Protein AF-I4LVY9-F1 (afdb_monomer_lite)

pLDDT: mean 73.53, std 10.07, range [49.69, 89.06]

Foldseek 3Di:
DPDPPVVVVVVVVVVVLDPPVPCPPVPPPPPDDDSVRVVVVVVVCCVVVPVVDPDPPDPVVVLVVLLVVLLVVLVPPPVVLLVVLQVLLVVLVVLQVVLVVLVVVVVVDPDDDVVSVVVSVVSNVVSVVSVVSNPDDPVSDSQADPVRDGD

Radius of gyration: 36.29 Å; chains: 1; bounding box: 67×33×110 Å

Structure (mmCIF, N/CA/C/O backbone):
data_AF-I4LVY9-F1
#
_entry.id   AF-I4LVY9-F1
#
loop_
_atom_site.group_PDB
_atom_site.id
_atom_site.type_symbol
_atom_site.label_atom_id
_atom_site.label_alt_id
_atom_site.label_comp_id
_atom_site.label_asym_id
_atom_site.label_entity_id
_atom_site.label_seq_id
_atom_site.pdbx_PDB_ins_code
_atom_site.Cartn_x
_atom_site.Cartn_y
_atom_site.Cartn_z
_atom_site.occupancy
_atom_site.B_iso_or_equiv
_atom_site.auth_seq_id
_atom_site.auth_comp_id
_atom_site.auth_asym_id
_atom_site.auth_atom_id
_atom_site.pdbx_PDB_model_num
ATOM 1 N N . MET A 1 1 ? 17.288 -16.560 -75.277 1.00 49.69 1 MET A N 1
ATOM 2 C CA . MET A 1 1 ? 16.777 -16.012 -73.996 1.00 49.69 1 MET A CA 1
ATOM 3 C C . MET A 1 1 ? 17.781 -16.304 -72.892 1.00 49.69 1 MET A C 1
ATOM 5 O O . MET A 1 1 ? 18.034 -17.467 -72.611 1.00 49.69 1 MET A O 1
ATOM 9 N N . ALA A 1 2 ? 18.378 -15.268 -72.299 1.00 53.00 2 ALA A N 1
ATOM 10 C CA . ALA A 1 2 ? 19.381 -15.417 -71.246 1.00 53.00 2 ALA A CA 1
ATOM 11 C C . ALA A 1 2 ? 18.786 -16.059 -69.976 1.00 53.00 2 ALA A C 1
ATOM 13 O O . ALA A 1 2 ? 17.729 -15.652 -69.475 1.00 53.00 2 ALA A O 1
ATOM 14 N N . ASN A 1 3 ? 19.484 -17.078 -69.475 1.00 69.56 3 ASN A N 1
ATOM 15 C CA . ASN A 1 3 ? 19.061 -18.003 -68.431 1.00 69.56 3 ASN A CA 1
ATOM 16 C C . ASN A 1 3 ? 18.595 -17.275 -67.152 1.00 69.56 3 ASN A C 1
ATOM 18 O O . ASN A 1 3 ? 19.385 -16.754 -66.363 1.00 69.56 3 ASN A O 1
ATOM 22 N N . ARG A 1 4 ? 17.281 -17.280 -66.876 1.00 75.75 4 ARG A N 1
ATOM 23 C CA . ARG A 1 4 ? 16.713 -16.796 -65.595 1.00 75.75 4 ARG A CA 1
ATOM 24 C C . ARG A 1 4 ? 17.334 -17.533 -64.398 1.00 75.75 4 ARG A C 1
ATOM 26 O O . ARG A 1 4 ? 17.485 -16.957 -63.321 1.00 75.75 4 ARG A O 1
ATOM 33 N N . LYS A 1 5 ? 17.708 -18.796 -64.608 1.00 73.75 5 LYS A N 1
ATOM 34 C CA . LYS A 1 5 ? 18.350 -19.663 -63.617 1.00 73.75 5 LYS A CA 1
ATOM 35 C C . LYS A 1 5 ? 19.746 -19.161 -63.232 1.00 73.75 5 LYS A C 1
ATOM 37 O O . LYS A 1 5 ? 20.060 -19.101 -62.050 1.00 73.75 5 LYS A O 1
ATOM 42 N N . GLU A 1 6 ? 20.522 -18.703 -64.207 1.00 71.81 6 GLU A N 1
ATOM 43 C CA . GLU A 1 6 ? 21.876 -18.178 -64.011 1.00 71.81 6 GLU A CA 1
ATOM 44 C C . GLU A 1 6 ? 21.864 -16.831 -63.277 1.00 71.81 6 GLU A C 1
ATOM 46 O O . GLU A 1 6 ? 22.617 -16.635 -62.326 1.00 71.81 6 GLU A O 1
ATOM 51 N N . ARG A 1 7 ? 20.902 -15.950 -63.593 1.00 72.69 7 ARG A N 1
ATOM 52 C CA . ARG A 1 7 ? 20.692 -14.700 -62.836 1.00 72.69 7 ARG A CA 1
ATOM 53 C C . ARG A 1 7 ? 20.360 -14.952 -61.364 1.00 72.69 7 ARG A C 1
ATOM 55 O O . ARG A 1 7 ? 20.873 -14.260 -60.489 1.00 72.69 7 ARG A O 1
ATOM 62 N N . ARG A 1 8 ? 19.533 -15.964 -61.071 1.00 74.25 8 ARG A N 1
ATOM 63 C CA . ARG A 1 8 ? 19.213 -16.357 -59.686 1.00 74.25 8 ARG A CA 1
ATOM 64 C C . ARG A 1 8 ? 20.405 -16.994 -58.970 1.00 74.25 8 ARG A C 1
ATOM 66 O O . ARG A 1 8 ? 20.573 -16.751 -57.779 1.00 74.25 8 ARG A O 1
ATOM 73 N N . ALA A 1 9 ? 21.218 -17.784 -59.668 1.00 71.56 9 ALA A N 1
ATOM 74 C CA . ALA A 1 9 ? 22.427 -18.377 -59.102 1.00 71.56 9 ALA A CA 1
ATOM 75 C C . ALA A 1 9 ? 23.463 -17.299 -58.747 1.00 71.56 9 ALA A C 1
ATOM 77 O O . ALA A 1 9 ? 23.919 -17.252 -57.608 1.00 71.56 9 ALA A O 1
ATOM 78 N N . LYS A 1 10 ? 23.722 -16.359 -59.664 1.00 68.38 10 LYS A N 1
ATOM 79 C CA . LYS A 1 10 ? 24.651 -15.242 -59.451 1.00 68.38 10 LYS A CA 1
ATOM 80 C C . LYS A 1 10 ? 24.196 -14.314 -58.319 1.00 68.38 10 LYS A C 1
ATOM 82 O O . LYS A 1 10 ? 24.998 -13.925 -57.481 1.00 68.38 10 LYS A O 1
ATOM 87 N N . ALA A 1 11 ? 22.892 -14.046 -58.208 1.00 70.12 11 ALA A N 1
ATOM 88 C CA . ALA A 1 11 ? 22.335 -13.284 -57.085 1.00 70.12 11 ALA A CA 1
ATOM 89 C C . ALA A 1 11 ? 22.482 -14.006 -55.729 1.00 70.12 11 ALA A C 1
ATOM 91 O O . ALA A 1 11 ? 22.733 -13.364 -54.712 1.00 70.12 11 ALA A O 1
ATOM 92 N N . ARG A 1 12 ? 22.344 -15.341 -55.698 1.00 70.75 12 ARG A N 1
ATOM 93 C CA . ARG A 1 12 ? 22.570 -16.147 -54.483 1.00 70.75 12 ARG A CA 1
ATOM 94 C C . ARG A 1 12 ? 24.047 -16.209 -54.095 1.00 70.75 12 ARG A C 1
ATOM 96 O O . ARG A 1 12 ? 24.339 -16.237 -52.906 1.00 70.75 12 ARG A O 1
ATOM 103 N N . GLN A 1 13 ? 24.946 -16.228 -55.075 1.00 63.78 13 GLN A N 1
ATOM 104 C CA . GLN A 1 13 ? 26.392 -16.224 -54.855 1.00 63.78 13 GLN A CA 1
ATOM 105 C C . GLN A 1 13 ? 26.864 -14.865 -54.326 1.00 63.78 13 GLN A C 1
ATOM 107 O O . GLN A 1 13 ? 27.527 -14.826 -53.296 1.00 63.78 13 GLN A O 1
ATOM 112 N N . ASN A 1 14 ? 26.395 -13.759 -54.913 1.00 62.81 14 ASN A N 1
ATOM 113 C CA . ASN A 1 14 ? 26.680 -12.409 -54.413 1.00 62.81 14 ASN A CA 1
ATOM 114 C C . ASN A 1 14 ? 26.141 -12.176 -52.989 1.00 62.81 14 ASN A C 1
ATOM 116 O O . ASN A 1 14 ? 26.779 -11.495 -52.198 1.00 62.81 14 ASN A O 1
ATOM 120 N N . ARG A 1 15 ? 24.998 -12.777 -52.623 1.00 62.69 15 ARG A N 1
ATOM 121 C CA . ARG A 1 15 ? 24.450 -12.710 -51.252 1.00 62.69 15 ARG A CA 1
ATOM 122 C C . ARG A 1 15 ? 25.289 -13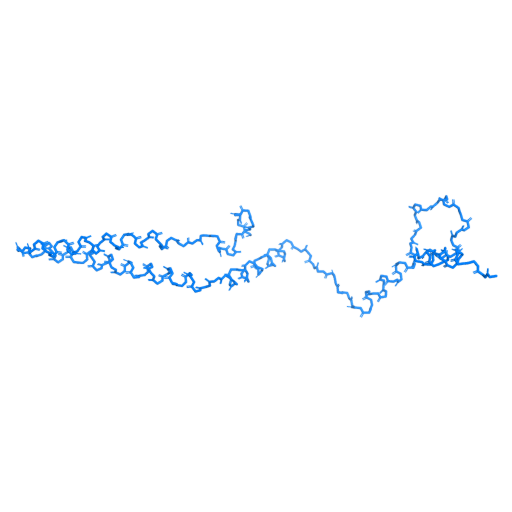.433 -50.199 1.00 62.69 15 ARG A C 1
ATOM 124 O O . ARG A 1 15 ? 25.082 -13.190 -49.018 1.00 62.69 15 ARG A O 1
ATOM 131 N N . ARG A 1 16 ? 26.159 -14.362 -50.603 1.00 64.00 16 ARG A N 1
ATOM 132 C CA . ARG A 1 16 ? 27.008 -15.124 -49.678 1.00 64.00 16 ARG A CA 1
ATOM 133 C C . ARG A 1 16 ? 28.298 -14.390 -49.318 1.00 64.00 16 ARG A C 1
ATOM 135 O O . ARG A 1 16 ? 29.043 -14.923 -48.515 1.00 64.00 16 ARG A O 1
ATOM 142 N N . GLY A 1 17 ? 28.550 -13.206 -49.885 1.00 59.25 17 GLY A N 1
ATOM 143 C CA . GLY A 1 17 ? 29.667 -12.339 -49.492 1.00 59.25 17 GLY A CA 1
ATOM 144 C C . GLY A 1 17 ? 31.059 -12.846 -49.877 1.00 59.25 17 GLY A C 1
ATOM 145 O O . GLY A 1 17 ? 32.030 -12.149 -49.630 1.00 59.25 17 GLY A O 1
ATOM 146 N N . ILE A 1 18 ? 31.179 -14.021 -50.505 1.00 57.06 18 ILE A N 1
ATOM 147 C CA . ILE A 1 18 ? 32.476 -14.627 -50.831 1.00 57.06 18 ILE A CA 1
ATOM 148 C C . ILE A 1 18 ? 32.999 -14.013 -52.141 1.00 57.06 18 ILE A C 1
ATOM 150 O O . ILE A 1 18 ? 32.370 -14.220 -53.187 1.00 57.06 18 ILE A O 1
ATOM 154 N N . PRO A 1 19 ? 34.136 -13.292 -52.134 1.00 57.50 19 PRO A N 1
ATOM 155 C CA . PRO A 1 19 ? 34.728 -12.762 -53.355 1.00 57.50 19 PRO A CA 1
ATOM 156 C C . PRO A 1 19 ? 35.171 -13.912 -54.269 1.00 57.50 19 PRO A C 1
ATOM 158 O O . PRO A 1 19 ? 35.798 -14.873 -53.822 1.00 57.50 19 PRO A O 1
ATOM 161 N N . SER A 1 20 ? 34.892 -13.809 -55.572 1.00 56.44 20 SER A N 1
ATOM 162 C CA . SER A 1 20 ? 35.222 -14.839 -56.577 1.00 56.44 20 SER A CA 1
ATOM 163 C C . SER A 1 20 ? 36.720 -15.149 -56.694 1.00 56.44 20 SER A C 1
ATOM 165 O O . SER A 1 20 ? 37.102 -16.141 -57.306 1.00 56.44 20 SER A O 1
ATOM 167 N N . GLN A 1 21 ? 37.569 -14.312 -56.098 1.00 53.81 21 GLN A N 1
ATOM 168 C CA . GLN A 1 21 ? 39.018 -14.479 -56.035 1.00 53.81 21 GLN A CA 1
ATOM 169 C C . GLN A 1 21 ? 39.447 -15.628 -55.095 1.00 53.81 21 GLN A C 1
ATOM 171 O O . GLN A 1 21 ? 40.518 -16.193 -55.284 1.00 53.81 21 GLN A O 1
ATOM 176 N N . TYR A 1 22 ? 38.585 -16.040 -54.152 1.00 52.56 22 TYR A N 1
ATOM 177 C CA . TYR A 1 22 ? 38.846 -17.114 -53.177 1.00 52.56 22 TYR A CA 1
ATOM 178 C C . TYR A 1 22 ? 38.201 -18.465 -53.542 1.00 52.56 22 TYR A C 1
ATOM 180 O O . TYR A 1 22 ? 38.383 -19.457 -52.835 1.00 52.56 22 TYR A O 1
ATOM 188 N N . ASP A 1 23 ? 37.476 -18.539 -54.663 1.00 53.56 23 ASP A N 1
ATOM 189 C CA . ASP A 1 23 ? 36.790 -19.759 -55.126 1.00 53.56 23 ASP A CA 1
ATOM 190 C C . ASP A 1 23 ? 37.728 -20.742 -55.861 1.00 53.56 23 ASP A C 1
ATOM 192 O O . ASP A 1 23 ? 37.316 -21.819 -56.281 1.00 53.56 23 ASP A O 1
ATOM 196 N N . GLN A 1 24 ? 39.021 -20.417 -56.004 1.00 54.69 24 GLN A N 1
ATOM 197 C CA . GLN A 1 24 ? 39.990 -21.302 -56.668 1.00 54.69 24 GLN A CA 1
ATOM 198 C C . GLN A 1 24 ? 40.347 -22.563 -55.856 1.00 54.69 24 GLN A C 1
ATOM 200 O O . GLN A 1 24 ? 40.887 -23.512 -56.417 1.00 54.69 24 GLN A O 1
ATOM 205 N N . THR A 1 25 ? 40.036 -22.626 -54.555 1.00 56.88 25 THR A N 1
ATOM 206 C CA . THR A 1 25 ? 40.467 -23.737 -53.678 1.00 56.88 25 THR A CA 1
ATOM 207 C C . THR A 1 25 ? 39.427 -24.842 -53.461 1.00 56.88 25 THR A C 1
ATOM 209 O O . THR A 1 25 ? 39.683 -25.766 -52.686 1.00 56.88 25 THR A O 1
ATOM 212 N N . ASN A 1 26 ? 38.263 -24.805 -54.132 1.00 55.94 26 ASN A N 1
ATOM 213 C CA . ASN A 1 26 ? 37.237 -25.868 -54.087 1.00 55.94 26 ASN A CA 1
ATOM 214 C C . ASN A 1 26 ? 36.964 -26.428 -52.668 1.00 55.94 26 ASN A C 1
ATOM 216 O O . ASN A 1 26 ? 36.738 -27.619 -52.464 1.00 55.94 26 ASN A O 1
ATOM 220 N N . GLY A 1 27 ? 37.000 -25.563 -51.652 1.00 56.44 27 GLY A N 1
ATOM 221 C CA . GLY A 1 27 ? 36.619 -25.903 -50.283 1.00 56.44 27 GLY A CA 1
ATOM 222 C C . GLY A 1 27 ? 37.618 -26.688 -49.431 1.00 56.44 27 GLY A C 1
ATOM 223 O O . GLY A 1 27 ? 37.265 -27.032 -48.303 1.00 56.44 27 GLY A O 1
ATOM 224 N N . ARG A 1 28 ? 38.860 -26.909 -49.875 1.00 52.66 28 ARG A N 1
ATOM 225 C CA . ARG A 1 28 ? 39.932 -27.437 -49.012 1.00 52.66 28 ARG A CA 1
ATOM 226 C C . ARG A 1 28 ? 40.727 -26.276 -48.405 1.00 52.66 28 ARG A C 1
ATOM 228 O O . ARG A 1 28 ? 41.490 -25.629 -49.105 1.00 52.66 28 ARG A O 1
ATOM 235 N N . GLY A 1 29 ? 40.517 -25.998 -47.113 1.00 56.06 29 GLY A N 1
ATOM 236 C CA . GLY A 1 29 ? 41.232 -24.938 -46.371 1.00 56.06 29 GLY A CA 1
ATOM 237 C C . GLY A 1 29 ? 40.357 -23.840 -45.747 1.00 56.06 29 GLY A C 1
ATOM 238 O O . GLY A 1 29 ? 40.879 -22.883 -45.188 1.00 56.06 29 GLY A O 1
ATOM 239 N N . ARG A 1 30 ? 39.025 -23.986 -45.787 1.00 56.16 30 ARG A N 1
ATOM 240 C CA . ARG A 1 30 ? 38.041 -22.995 -45.292 1.00 56.16 30 ARG A CA 1
ATOM 241 C C . ARG A 1 30 ? 38.065 -22.720 -43.775 1.00 56.16 30 ARG A C 1
ATOM 243 O O . ARG A 1 30 ? 37.346 -21.841 -43.324 1.00 56.16 30 ARG A O 1
ATOM 250 N N . GLY A 1 31 ? 38.836 -23.474 -42.987 1.00 57.03 31 GLY A N 1
ATOM 251 C CA . GLY A 1 31 ? 38.778 -23.465 -41.517 1.00 57.03 31 GLY A CA 1
ATOM 252 C C . GLY A 1 31 ? 39.522 -22.326 -40.810 1.00 57.03 31 GLY A C 1
ATOM 253 O O . GLY A 1 31 ? 39.498 -22.283 -39.586 1.00 57.03 31 GLY A O 1
ATOM 254 N N . GLY A 1 32 ? 40.184 -21.426 -41.543 1.00 59.59 32 GLY A N 1
ATOM 255 C CA . GLY A 1 32 ? 40.964 -20.332 -40.947 1.00 59.59 32 GLY A CA 1
ATOM 256 C C . GLY A 1 32 ? 41.062 -19.069 -41.802 1.00 59.59 32 GLY A C 1
ATOM 257 O O . GLY A 1 32 ? 41.868 -18.196 -41.496 1.00 59.59 32 GLY A O 1
ATOM 258 N N . MET A 1 33 ? 40.275 -18.964 -42.879 1.00 63.53 33 MET A N 1
ATOM 259 C CA . MET A 1 33 ? 40.234 -17.744 -43.685 1.00 63.53 33 MET A CA 1
ATOM 260 C C . MET A 1 33 ? 39.324 -16.730 -43.011 1.00 63.53 33 MET A C 1
ATOM 262 O O . MET A 1 33 ? 38.126 -16.956 -42.844 1.00 63.53 33 MET A O 1
ATOM 266 N N . ILE A 1 34 ? 39.930 -15.620 -42.613 1.00 63.56 34 ILE A N 1
ATOM 267 C CA . ILE A 1 34 ? 39.228 -14.461 -42.095 1.00 63.56 34 ILE A CA 1
ATOM 268 C C . ILE A 1 34 ? 38.428 -13.844 -43.247 1.00 63.56 34 ILE A C 1
ATOM 270 O O . ILE A 1 34 ? 38.974 -13.554 -44.309 1.00 63.56 34 ILE A O 1
ATOM 274 N N . ASP A 1 35 ? 37.125 -13.668 -43.041 1.00 70.81 35 ASP A N 1
ATOM 275 C CA . ASP A 1 35 ? 36.245 -13.011 -44.004 1.00 70.81 35 ASP A CA 1
ATOM 276 C C . ASP A 1 35 ? 36.489 -11.496 -43.961 1.00 70.81 35 ASP A C 1
ATOM 278 O O . ASP A 1 35 ? 35.888 -10.759 -43.175 1.00 70.81 35 ASP A O 1
ATOM 282 N N . GLU A 1 36 ? 37.437 -11.042 -44.781 1.00 72.81 36 GLU A N 1
ATOM 283 C CA . GLU A 1 36 ? 37.838 -9.637 -44.883 1.00 72.81 36 GLU A CA 1
ATOM 284 C C . GLU A 1 36 ? 36.661 -8.727 -45.244 1.00 72.81 36 GLU A C 1
ATOM 286 O O . GLU A 1 36 ? 36.587 -7.604 -44.749 1.00 72.81 36 GLU A O 1
ATOM 291 N N . TYR A 1 37 ? 35.710 -9.208 -46.051 1.00 72.12 37 TYR A N 1
ATOM 292 C CA . TYR A 1 37 ? 34.534 -8.427 -46.423 1.00 72.12 37 TYR A CA 1
ATOM 293 C C . TYR A 1 37 ? 33.612 -8.212 -45.222 1.00 72.12 37 TYR A C 1
ATOM 295 O O . TYR A 1 37 ? 33.173 -7.092 -44.962 1.00 72.12 37 TYR A O 1
ATOM 303 N N . ASN A 1 38 ? 33.368 -9.263 -44.441 1.00 74.56 38 ASN A N 1
ATOM 304 C CA . ASN A 1 38 ? 32.547 -9.177 -43.236 1.00 74.56 38 ASN A CA 1
ATOM 305 C C . ASN A 1 38 ? 33.215 -8.313 -42.151 1.00 74.56 38 ASN A C 1
ATOM 307 O O . ASN A 1 38 ? 32.543 -7.528 -41.485 1.00 74.56 38 ASN A O 1
ATOM 311 N N . LEU A 1 39 ? 34.545 -8.369 -42.025 1.00 76.94 39 LEU A N 1
ATOM 312 C CA . LEU A 1 39 ? 35.298 -7.465 -41.149 1.00 76.94 39 LEU A CA 1
ATOM 313 C C . LEU A 1 39 ? 35.245 -6.007 -41.609 1.00 76.94 39 LEU A C 1
ATOM 315 O O . LEU A 1 39 ? 35.097 -5.119 -40.773 1.00 76.94 39 LEU A O 1
ATOM 319 N N . GLN A 1 40 ? 35.344 -5.745 -42.912 1.00 81.50 40 GLN A N 1
ATOM 320 C CA . GLN A 1 40 ? 35.236 -4.393 -43.460 1.00 81.50 40 GLN A CA 1
ATOM 321 C C . GLN A 1 40 ? 33.821 -3.833 -43.294 1.00 81.50 40 GLN A C 1
ATOM 323 O O . GLN A 1 40 ? 33.675 -2.680 -42.897 1.00 81.50 40 GLN A O 1
ATOM 328 N N . GLU A 1 41 ? 32.775 -4.637 -43.512 1.00 78.44 41 GLU A N 1
ATOM 329 C CA . GLU A 1 41 ? 31.399 -4.230 -43.210 1.00 78.44 41 GLU A CA 1
ATOM 330 C C . GLU A 1 41 ? 31.197 -3.969 -41.715 1.00 78.44 41 GLU A C 1
ATOM 332 O O . GLU A 1 41 ? 30.590 -2.964 -41.347 1.00 78.44 41 GLU A O 1
ATOM 337 N N . HIS A 1 42 ? 31.710 -4.843 -40.847 1.00 76.38 42 HIS A N 1
ATOM 338 C CA . HIS A 1 42 ? 31.628 -4.667 -39.400 1.00 76.38 42 HIS A CA 1
ATOM 339 C C . HIS A 1 42 ? 32.375 -3.402 -38.949 1.00 76.38 42 HIS A C 1
ATOM 341 O O . HIS A 1 42 ? 31.832 -2.607 -38.188 1.00 76.38 42 HIS A O 1
ATOM 347 N N . SER A 1 43 ? 33.577 -3.156 -39.479 1.00 78.44 43 SER A N 1
ATOM 348 C CA . SER A 1 43 ? 34.353 -1.937 -39.229 1.00 78.44 43 SER A CA 1
ATOM 349 C C . SER A 1 43 ? 33.639 -0.689 -39.739 1.00 78.44 43 SER A C 1
ATOM 351 O O . SER A 1 43 ? 33.616 0.318 -39.039 1.00 78.44 43 SER A O 1
ATOM 353 N N . ARG A 1 44 ? 33.023 -0.743 -40.927 1.00 79.69 44 ARG A N 1
ATOM 354 C CA . ARG A 1 44 ? 32.256 0.384 -41.466 1.00 79.69 44 ARG A CA 1
ATOM 355 C C . ARG A 1 44 ? 31.059 0.699 -40.576 1.00 79.69 44 ARG A C 1
ATOM 357 O O . ARG A 1 44 ? 30.842 1.860 -40.265 1.00 79.69 44 ARG A O 1
ATOM 364 N N . ARG A 1 45 ? 30.338 -0.319 -40.092 1.00 77.44 45 ARG A N 1
ATOM 365 C CA . ARG A 1 45 ? 29.225 -0.141 -39.142 1.00 77.44 45 ARG A CA 1
ATOM 366 C C . ARG A 1 45 ? 29.689 0.467 -37.816 1.00 77.44 45 ARG A C 1
ATOM 368 O O . ARG A 1 45 ? 29.012 1.350 -37.306 1.00 77.44 45 ARG A O 1
ATOM 375 N N . LEU A 1 46 ? 30.839 0.041 -37.289 1.00 75.50 46 LEU A N 1
ATOM 376 C CA . LEU A 1 46 ? 31.448 0.632 -36.087 1.00 75.50 46 LEU A CA 1
ATOM 377 C C . LEU A 1 46 ? 31.926 2.077 -36.311 1.00 75.50 46 LEU A C 1
ATOM 379 O O . LEU A 1 46 ? 31.957 2.871 -35.377 1.00 75.50 46 LEU A O 1
ATOM 383 N N . GLN A 1 47 ? 32.319 2.430 -37.534 1.00 74.56 47 GLN A N 1
ATOM 384 C CA . GLN A 1 47 ? 32.765 3.781 -37.870 1.00 74.56 47 GLN A CA 1
ATOM 385 C C . GLN A 1 47 ? 31.587 4.729 -38.147 1.00 74.56 47 GLN A C 1
ATOM 387 O O . GLN A 1 47 ? 31.624 5.880 -37.724 1.00 74.56 47 GLN A O 1
ATOM 392 N N . GLU A 1 48 ? 30.539 4.246 -38.820 1.00 78.00 48 GLU A N 1
ATOM 393 C CA . GLU A 1 48 ? 29.320 5.000 -39.149 1.00 78.00 48 GLU A CA 1
ATOM 394 C C . GLU A 1 48 ? 28.434 5.231 -37.916 1.00 78.00 48 GLU A C 1
ATOM 396 O O . GLU A 1 48 ? 27.892 6.322 -37.756 1.00 78.00 48 GLU A O 1
ATOM 401 N N . ASN A 1 49 ? 28.322 4.241 -37.024 1.00 69.44 49 ASN A N 1
ATOM 402 C CA . ASN A 1 49 ? 27.481 4.329 -35.825 1.00 69.44 49 ASN A CA 1
ATOM 403 C C . ASN A 1 49 ? 28.270 4.697 -34.551 1.00 69.44 49 ASN A C 1
ATOM 405 O O . ASN A 1 49 ? 27.684 4.774 -33.475 1.00 69.44 49 ASN A O 1
ATOM 409 N N . GLY A 1 50 ? 29.587 4.923 -34.649 1.00 65.19 50 GLY A N 1
ATOM 410 C CA . GLY A 1 50 ? 30.480 5.002 -33.488 1.00 65.19 50 GLY A CA 1
ATOM 411 C C . GLY A 1 50 ? 30.638 3.648 -32.780 1.00 65.19 50 GLY A C 1
ATOM 412 O O . GLY A 1 50 ? 30.033 2.649 -33.174 1.00 65.19 50 GLY A O 1
ATOM 413 N N . VAL A 1 51 ? 31.451 3.594 -31.714 1.00 62.41 51 VAL A N 1
ATOM 414 C CA . VAL A 1 51 ? 31.549 2.421 -30.814 1.00 62.41 51 VAL A CA 1
ATOM 415 C C . VAL A 1 51 ? 30.257 2.309 -29.990 1.00 62.41 51 VAL A C 1
ATOM 417 O O . VAL A 1 51 ? 30.257 2.401 -28.767 1.00 62.41 51 VAL A O 1
ATOM 420 N N . ASP A 1 52 ? 29.123 2.158 -30.661 1.00 62.69 52 ASP A N 1
ATOM 421 C CA . ASP A 1 52 ? 27.819 1.973 -30.049 1.00 62.69 52 ASP A CA 1
ATOM 422 C C . ASP A 1 52 ? 27.650 0.496 -29.699 1.00 62.69 52 ASP A C 1
ATOM 424 O O . ASP A 1 52 ? 26.981 -0.276 -30.386 1.00 62.69 52 ASP A O 1
ATOM 428 N N . GLY A 1 53 ? 28.355 0.057 -28.657 1.00 63.09 53 GLY A N 1
ATOM 429 C CA . GLY A 1 53 ? 28.167 -1.312 -28.188 1.00 63.09 53 GLY A CA 1
ATOM 430 C C . GLY A 1 53 ? 29.152 -1.847 -27.169 1.00 63.09 53 GLY A C 1
ATOM 431 O O . GLY A 1 53 ? 28.868 -2.895 -26.590 1.00 63.09 53 GLY A O 1
ATOM 432 N N . TRP A 1 54 ? 30.274 -1.174 -26.888 1.00 64.75 54 TRP A N 1
ATOM 433 C CA . TRP A 1 54 ? 31.058 -1.581 -25.723 1.00 64.75 54 TRP A CA 1
ATOM 434 C C . TRP A 1 54 ? 30.471 -0.946 -24.467 1.00 64.75 54 TRP A C 1
ATOM 436 O O . TRP A 1 54 ? 30.806 0.175 -24.086 1.00 64.75 54 TRP A O 1
ATOM 446 N N . LYS A 1 55 ? 29.551 -1.679 -23.841 1.00 68.31 55 LYS A N 1
ATOM 447 C CA . LYS A 1 55 ? 29.064 -1.375 -22.501 1.00 68.31 55 LYS A CA 1
ATOM 448 C C . LYS A 1 55 ? 29.929 -2.156 -21.509 1.00 68.31 55 LYS A C 1
ATOM 450 O O . LYS A 1 55 ? 30.005 -3.377 -21.647 1.00 68.31 55 LYS A O 1
ATOM 455 N N . PRO A 1 56 ? 30.592 -1.512 -20.538 1.00 63.91 56 PRO A N 1
ATOM 456 C CA . PRO A 1 56 ? 31.327 -2.242 -19.515 1.00 63.91 56 PRO A CA 1
ATOM 457 C C . PRO A 1 56 ? 30.343 -3.122 -18.733 1.00 63.91 56 PRO A C 1
ATOM 459 O O . PRO A 1 56 ? 29.501 -2.613 -18.001 1.00 63.91 56 PRO A O 1
ATOM 462 N N . SER A 1 57 ? 30.422 -4.442 -18.910 1.00 63.47 57 SER A N 1
ATOM 463 C CA . SER A 1 57 ? 29.665 -5.415 -18.120 1.00 63.47 57 SER A CA 1
ATOM 464 C C . SER A 1 57 ? 30.434 -5.695 -16.831 1.00 63.47 57 SER A C 1
ATOM 466 O O . SER A 1 57 ? 31.193 -6.660 -16.728 1.00 63.47 57 SER A O 1
ATOM 468 N N . SER A 1 58 ? 30.320 -4.795 -15.859 1.00 75.94 58 SER A N 1
ATOM 469 C CA . SER A 1 58 ? 30.717 -5.101 -14.486 1.00 75.94 58 SER A CA 1
ATOM 470 C C . SER A 1 58 ? 29.511 -5.640 -13.718 1.00 75.94 58 SER A C 1
ATOM 472 O O . SER A 1 58 ? 28.376 -5.227 -13.965 1.00 75.94 58 SER A O 1
ATOM 474 N N . SER A 1 59 ? 29.738 -6.537 -12.758 1.00 75.31 59 SER A N 1
ATOM 475 C CA . SER A 1 59 ? 28.672 -7.029 -11.872 1.00 75.31 59 SER A CA 1
ATOM 476 C C . SER A 1 59 ? 27.920 -5.883 -11.182 1.00 75.31 59 SER A C 1
ATOM 478 O O . SER A 1 59 ? 26.705 -5.950 -11.019 1.00 75.31 59 SER A O 1
ATOM 480 N N . VAL A 1 60 ? 28.626 -4.792 -10.869 1.00 76.62 60 VAL A N 1
ATOM 481 C CA . VAL A 1 60 ? 28.062 -3.578 -10.265 1.00 76.62 60 VAL A CA 1
ATOM 482 C C . VAL A 1 60 ? 27.132 -2.848 -11.238 1.00 76.62 60 VAL A C 1
ATOM 484 O O . VAL A 1 60 ? 25.989 -2.556 -10.899 1.00 76.62 60 VAL A O 1
ATOM 487 N N . THR A 1 61 ? 27.568 -2.617 -12.479 1.00 76.19 61 THR A N 1
ATOM 488 C CA . THR A 1 61 ? 26.730 -1.970 -13.508 1.00 76.19 61 THR A CA 1
ATOM 489 C C . THR A 1 61 ? 25.503 -2.812 -13.858 1.00 76.19 61 THR A C 1
ATOM 491 O O . THR A 1 61 ? 24.426 -2.271 -14.093 1.00 76.19 61 THR A O 1
ATOM 494 N N . GLU A 1 62 ? 25.621 -4.143 -13.848 1.00 77.06 62 GLU A N 1
ATOM 495 C CA . GLU A 1 62 ? 24.481 -5.034 -14.075 1.00 77.06 62 GLU A CA 1
ATOM 496 C C . GLU A 1 62 ? 23.466 -4.978 -12.927 1.00 77.06 62 GLU A C 1
ATOM 498 O O . GLU A 1 62 ? 22.262 -4.926 -13.189 1.00 77.06 62 GLU A O 1
ATOM 503 N N . GLN A 1 63 ? 23.922 -4.933 -11.671 1.00 77.94 63 GLN A N 1
ATOM 504 C CA . GLN A 1 63 ? 23.059 -4.742 -10.501 1.00 77.94 63 GLN A CA 1
ATOM 505 C C . GLN A 1 63 ? 22.358 -3.379 -10.526 1.00 77.94 63 GLN A C 1
ATOM 507 O O . GLN A 1 63 ? 21.148 -3.306 -10.307 1.00 77.94 63 GLN A O 1
ATOM 512 N N . GLU A 1 64 ? 23.072 -2.302 -10.854 1.00 79.31 64 GLU A N 1
ATOM 513 C CA . GLU A 1 64 ? 22.500 -0.955 -10.977 1.00 79.31 64 GLU A CA 1
ATOM 514 C C . GLU A 1 64 ? 21.452 -0.878 -12.097 1.00 79.31 64 GLU A C 1
ATOM 516 O O . GLU A 1 64 ? 20.369 -0.305 -11.930 1.00 79.31 64 GLU A O 1
ATOM 521 N N . GLU A 1 65 ? 21.709 -1.511 -13.238 1.00 79.25 65 GLU A N 1
ATOM 522 C CA . GLU A 1 65 ? 20.748 -1.599 -14.336 1.00 79.25 65 GLU A CA 1
ATOM 523 C C . GLU A 1 65 ? 19.528 -2.451 -13.983 1.00 79.25 65 GLU A C 1
ATOM 525 O O . GLU A 1 65 ? 18.396 -2.112 -14.338 1.00 79.25 65 GLU A O 1
ATOM 530 N N . GLN A 1 66 ? 19.721 -3.551 -13.257 1.00 80.62 66 GLN A N 1
ATOM 531 C CA . GLN A 1 66 ? 18.616 -4.365 -12.761 1.00 80.62 66 GLN A CA 1
ATOM 532 C C . GLN A 1 66 ? 17.768 -3.593 -11.749 1.00 80.62 66 GLN A C 1
ATOM 534 O O . GLN A 1 66 ? 16.545 -3.549 -11.898 1.00 80.62 66 GLN A O 1
ATOM 539 N N . LEU A 1 67 ? 18.394 -2.900 -10.798 1.00 81.62 67 LEU A N 1
ATOM 540 C CA . LEU A 1 67 ? 17.714 -2.060 -9.818 1.00 81.62 67 LEU A CA 1
ATOM 541 C C . LEU A 1 67 ? 16.931 -0.931 -10.499 1.00 81.62 67 LEU A C 1
ATOM 543 O O . LEU A 1 67 ? 15.755 -0.727 -10.204 1.00 81.62 67 LEU A O 1
ATOM 547 N N . THR A 1 68 ? 17.530 -0.221 -11.457 1.00 81.62 68 THR A N 1
ATOM 548 C CA . THR A 1 68 ? 16.849 0.863 -12.186 1.00 81.62 68 THR A CA 1
ATOM 549 C C . THR A 1 68 ? 15.673 0.352 -13.020 1.00 81.62 68 THR A C 1
ATOM 551 O O . THR A 1 68 ? 14.616 0.993 -13.043 1.00 81.62 68 THR A O 1
ATOM 554 N N . ARG A 1 69 ? 15.791 -0.821 -13.657 1.00 79.38 69 ARG A N 1
ATOM 555 C CA . ARG A 1 69 ? 14.660 -1.483 -14.331 1.00 79.38 69 ARG A CA 1
ATOM 556 C C . ARG A 1 69 ? 13.567 -1.893 -13.344 1.00 79.38 69 ARG A C 1
ATO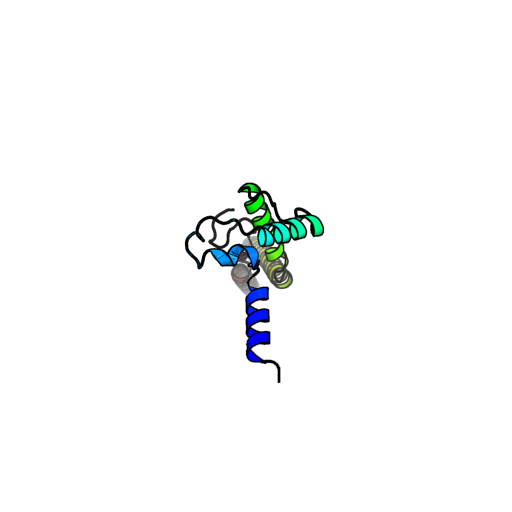M 558 O O . ARG A 1 69 ? 12.390 -1.672 -13.629 1.00 79.38 69 ARG A O 1
ATOM 565 N N . ASN A 1 70 ? 13.936 -2.432 -12.185 1.00 81.12 70 ASN A N 1
ATOM 566 C CA . ASN A 1 70 ? 12.994 -2.839 -11.146 1.00 81.12 70 ASN A CA 1
ATOM 567 C C . ASN A 1 70 ? 12.254 -1.643 -10.540 1.00 81.12 70 ASN A C 1
ATOM 569 O O . ASN A 1 70 ? 11.041 -1.711 -10.371 1.00 81.12 70 ASN A O 1
ATOM 573 N N . ILE A 1 71 ? 12.935 -0.518 -10.303 1.00 78.81 71 ILE A N 1
ATOM 574 C CA . ILE A 1 71 ? 12.317 0.734 -9.839 1.00 78.81 71 ILE A CA 1
ATOM 575 C C . ILE A 1 71 ? 11.308 1.250 -10.868 1.00 78.81 71 ILE A C 1
ATOM 577 O O . ILE A 1 71 ? 10.185 1.602 -10.508 1.00 78.81 71 ILE A O 1
ATOM 581 N N . LYS A 1 72 ? 11.671 1.264 -12.158 1.00 77.44 72 LYS A N 1
ATOM 582 C CA . LYS A 1 72 ? 10.750 1.670 -13.232 1.00 77.44 72 LYS A CA 1
ATOM 583 C C . LYS A 1 72 ? 9.530 0.754 -13.303 1.00 77.44 72 LYS A C 1
ATOM 585 O O . LYS A 1 72 ? 8.420 1.250 -13.444 1.00 77.44 72 LYS A O 1
ATOM 590 N N . ARG A 1 73 ? 9.716 -0.561 -13.154 1.00 72.62 73 ARG A N 1
ATOM 591 C CA . ARG A 1 73 ? 8.619 -1.537 -13.105 1.00 72.62 73 ARG A CA 1
ATOM 592 C C . ARG A 1 73 ? 7.732 -1.352 -11.873 1.00 72.62 73 ARG A C 1
ATOM 594 O O . ARG A 1 73 ? 6.517 -1.412 -12.007 1.00 72.62 73 ARG A O 1
ATOM 601 N N . ALA A 1 74 ? 8.317 -1.107 -10.703 1.00 71.62 74 ALA A N 1
ATOM 602 C CA . ALA A 1 74 ? 7.572 -0.857 -9.472 1.00 71.62 74 ALA A CA 1
ATOM 603 C C . ALA A 1 74 ? 6.711 0.411 -9.583 1.00 71.62 74 ALA A C 1
ATOM 605 O O . ALA A 1 74 ? 5.570 0.404 -9.137 1.00 71.62 74 ALA A O 1
ATOM 606 N N . LYS A 1 75 ? 7.234 1.453 -10.241 1.00 70.19 75 LYS A N 1
ATOM 607 C CA . LYS A 1 75 ? 6.544 2.729 -10.488 1.00 70.19 75 LYS A CA 1
ATOM 608 C C . LYS A 1 75 ? 5.542 2.689 -11.652 1.00 70.19 75 LYS A C 1
ATOM 610 O O . LYS A 1 75 ? 4.703 3.569 -11.765 1.00 70.19 75 LYS A O 1
ATOM 615 N N . ALA A 1 76 ? 5.650 1.698 -12.534 1.00 67.94 76 ALA A N 1
ATOM 616 C CA . ALA A 1 76 ? 4.705 1.476 -13.629 1.00 67.94 76 ALA A CA 1
ATOM 617 C C . ALA A 1 76 ? 3.495 0.620 -13.214 1.00 67.94 76 ALA A C 1
ATOM 619 O O . ALA A 1 76 ? 2.601 0.405 -14.027 1.00 67.94 76 ALA A O 1
ATOM 620 N N . GLY A 1 77 ? 3.483 0.090 -11.986 1.00 67.44 77 GLY A N 1
ATOM 621 C CA . GLY A 1 77 ? 2.300 -0.559 -11.431 1.00 67.44 77 GLY A CA 1
ATOM 622 C C . GLY A 1 77 ? 1.207 0.458 -11.105 1.00 67.44 77 GLY A C 1
ATOM 623 O O . GLY A 1 77 ? 1.490 1.637 -10.919 1.00 67.44 77 GLY A O 1
ATOM 624 N N . ASP A 1 78 ? -0.038 -0.011 -11.002 1.00 66.25 78 ASP A N 1
ATOM 625 C CA . ASP A 1 78 ? -1.193 0.826 -10.660 1.00 66.25 78 ASP A CA 1
ATOM 626 C C . ASP A 1 78 ? -1.082 1.371 -9.222 1.00 66.25 78 ASP A C 1
ATOM 628 O O . ASP A 1 78 ? -1.613 0.809 -8.255 1.00 66.25 78 ASP A O 1
ATOM 632 N N . ASP A 1 79 ? -0.379 2.495 -9.076 1.00 68.25 79 ASP A N 1
ATOM 633 C CA . ASP A 1 79 ? -0.171 3.214 -7.816 1.00 68.25 79 ASP A CA 1
ATOM 634 C C . ASP A 1 79 ? -1.498 3.589 -7.136 1.00 68.25 79 ASP A C 1
ATOM 636 O O . ASP A 1 79 ? -1.576 3.679 -5.907 1.00 68.25 79 ASP A O 1
ATOM 640 N N . THR A 1 80 ? -2.573 3.732 -7.913 1.00 70.12 80 THR A N 1
ATOM 641 C CA . THR A 1 80 ? -3.938 4.013 -7.457 1.00 70.12 80 THR A CA 1
ATOM 642 C C . THR A 1 80 ? -4.459 2.941 -6.504 1.00 70.12 80 THR A C 1
ATOM 644 O O . THR A 1 80 ? -4.903 3.267 -5.403 1.00 70.12 80 THR A O 1
ATOM 647 N N . TRP A 1 81 ? -4.359 1.656 -6.861 1.00 71.19 81 TRP A N 1
ATOM 648 C CA . TRP A 1 81 ? -4.882 0.565 -6.025 1.00 71.19 81 TRP A CA 1
ATOM 649 C C . TRP A 1 81 ? -4.081 0.390 -4.730 1.00 71.19 81 TRP A C 1
ATOM 651 O O . TRP A 1 81 ? -4.621 0.077 -3.666 1.00 71.19 81 TRP A O 1
ATOM 661 N N . ASN A 1 82 ? -2.776 0.637 -4.794 1.00 74.44 82 ASN A N 1
ATOM 662 C CA . ASN A 1 82 ? -1.908 0.596 -3.623 1.00 74.44 82 ASN A CA 1
ATOM 663 C C . ASN A 1 82 ? -2.157 1.778 -2.685 1.00 74.44 82 ASN A C 1
ATOM 665 O O . ASN A 1 82 ? -2.160 1.602 -1.469 1.00 74.44 82 ASN A O 1
ATOM 669 N N . THR A 1 83 ? -2.406 2.965 -3.234 1.00 74.81 83 THR A N 1
ATOM 670 C CA . THR A 1 83 ? -2.769 4.151 -2.451 1.00 74.81 83 THR A CA 1
ATOM 671 C C . THR A 1 83 ? -4.101 3.943 -1.739 1.00 74.81 83 THR A C 1
ATOM 673 O O . THR A 1 83 ? -4.180 4.169 -0.535 1.00 74.81 83 THR A O 1
ATOM 676 N N . VAL A 1 84 ? -5.112 3.407 -2.430 1.00 79.50 84 VAL A N 1
ATOM 677 C CA . VAL A 1 84 ? -6.409 3.053 -1.829 1.00 79.50 84 VAL A CA 1
ATOM 678 C C . VAL A 1 84 ? -6.232 2.063 -0.676 1.00 79.50 84 VAL A C 1
ATOM 680 O O . VAL A 1 84 ? -6.734 2.308 0.418 1.00 79.50 84 VAL A O 1
ATOM 683 N N . ARG A 1 85 ? -5.451 0.989 -0.860 1.00 77.12 85 ARG A N 1
ATOM 684 C CA . ARG A 1 85 ? -5.175 0.023 0.219 1.00 77.12 85 ARG A CA 1
ATOM 685 C C . ARG A 1 85 ? -4.432 0.635 1.405 1.00 77.12 85 ARG A C 1
ATOM 687 O O . ARG A 1 85 ? -4.751 0.306 2.543 1.00 77.12 85 ARG A O 1
ATOM 694 N N . LYS A 1 86 ? -3.485 1.548 1.167 1.00 79.50 86 LYS A N 1
ATOM 695 C CA . LYS A 1 86 ? -2.800 2.290 2.239 1.00 79.50 86 LYS A CA 1
ATOM 696 C C . LYS A 1 86 ? -3.771 3.171 3.022 1.00 79.50 86 LYS A C 1
ATOM 698 O O . LYS A 1 86 ? -3.733 3.154 4.246 1.00 79.50 86 LYS A O 1
ATOM 703 N N . VAL A 1 87 ? -4.652 3.899 2.335 1.00 82.06 87 VAL A N 1
ATOM 704 C CA . VAL A 1 87 ? -5.677 4.739 2.975 1.00 82.06 87 VAL A CA 1
ATOM 705 C C . VAL A 1 87 ? -6.633 3.883 3.806 1.00 82.06 87 VAL A C 1
ATOM 707 O O . VAL A 1 87 ? -6.874 4.209 4.963 1.00 82.06 87 VAL A O 1
ATOM 710 N N . ILE A 1 88 ? -7.099 2.749 3.271 1.00 83.56 88 ILE A N 1
ATOM 711 C CA . ILE A 1 88 ? -7.931 1.787 4.012 1.00 83.56 88 ILE A CA 1
ATOM 712 C C . ILE A 1 88 ? -7.195 1.285 5.259 1.00 83.56 88 ILE A C 1
ATOM 714 O O . ILE A 1 88 ? -7.771 1.270 6.344 1.00 83.56 88 ILE A O 1
ATOM 718 N N . GLY A 1 89 ? -5.912 0.941 5.129 1.00 84.06 89 GLY A N 1
ATOM 719 C CA . GLY A 1 89 ? -5.078 0.529 6.256 1.00 84.06 89 GLY A CA 1
ATOM 720 C C . GLY A 1 89 ? -4.972 1.595 7.348 1.00 84.06 89 GLY A C 1
ATOM 721 O O . GLY A 1 89 ? -5.184 1.293 8.522 1.00 84.06 89 GLY A O 1
ATOM 722 N N . VAL A 1 90 ? -4.706 2.850 6.974 1.00 83.19 90 VAL A N 1
ATOM 723 C CA . VAL A 1 90 ? -4.630 3.985 7.913 1.00 83.1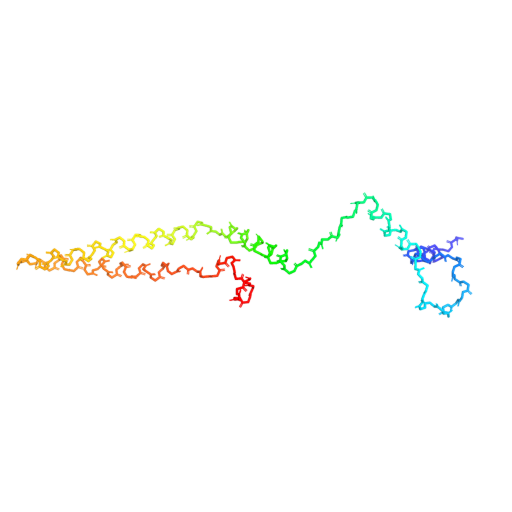9 90 VAL A CA 1
ATOM 724 C C . VAL A 1 90 ? -5.983 4.240 8.583 1.00 83.19 90 VAL A C 1
ATOM 726 O O . VAL A 1 90 ? -6.033 4.421 9.799 1.00 83.19 90 VAL A O 1
ATOM 729 N N . CYS A 1 91 ? -7.084 4.199 7.829 1.00 83.19 91 CYS A N 1
ATOM 730 C CA . CYS A 1 91 ? -8.433 4.321 8.382 1.00 83.19 91 CYS A CA 1
ATOM 731 C C . CYS A 1 91 ? -8.745 3.198 9.381 1.00 83.19 91 CYS A C 1
ATOM 733 O O . CYS A 1 91 ? -9.260 3.482 10.460 1.00 83.19 91 CYS A O 1
ATOM 735 N N . SER A 1 92 ? -8.385 1.946 9.084 1.00 86.75 92 SER A N 1
ATOM 736 C CA . SER A 1 92 ? -8.549 0.834 10.029 1.00 86.75 92 SER A CA 1
ATOM 737 C C . SER A 1 92 ? -7.737 1.024 11.304 1.00 86.75 92 SER A C 1
ATOM 739 O O . SER A 1 92 ? -8.262 0.801 12.392 1.00 86.75 92 SER A O 1
ATOM 741 N N . TRP A 1 93 ? -6.490 1.485 11.204 1.00 85.88 93 TRP A N 1
ATOM 742 C CA . TRP A 1 93 ? -5.680 1.816 12.378 1.00 85.88 93 TRP A CA 1
ATOM 743 C C . TRP A 1 93 ? -6.307 2.924 13.228 1.00 85.88 93 TRP A C 1
ATOM 745 O O . TRP A 1 93 ? -6.343 2.808 14.452 1.00 85.88 93 TRP A O 1
ATOM 755 N N . ALA A 1 94 ? -6.854 3.964 12.596 1.00 86.75 94 ALA A N 1
ATOM 756 C CA . ALA A 1 94 ? -7.568 5.025 13.300 1.00 86.75 94 ALA A CA 1
ATOM 757 C C . ALA A 1 94 ? -8.812 4.490 14.033 1.00 86.75 94 ALA A C 1
ATOM 759 O O . ALA A 1 94 ? -9.031 4.833 15.193 1.00 86.75 94 ALA A O 1
ATOM 760 N N . VAL A 1 95 ? -9.588 3.603 13.398 1.00 87.06 95 VAL A N 1
ATOM 761 C CA . VAL A 1 95 ? -10.757 2.951 14.017 1.00 87.06 95 VAL A CA 1
ATOM 762 C C . VAL A 1 95 ? -10.344 2.060 15.189 1.00 87.06 95 VAL A C 1
ATOM 764 O O . VAL A 1 95 ? -11.013 2.070 16.220 1.00 87.06 95 VAL A O 1
ATOM 767 N N . LEU A 1 96 ? -9.229 1.334 15.079 1.00 87.62 96 LEU A N 1
ATOM 768 C CA . LEU A 1 96 ? -8.706 0.507 16.170 1.00 87.62 96 LEU A CA 1
ATOM 769 C C . LEU A 1 96 ? -8.257 1.349 17.367 1.00 87.62 96 LEU A C 1
ATOM 771 O O . LEU A 1 96 ? -8.606 1.018 18.499 1.00 87.62 96 LEU A O 1
ATOM 775 N N . LEU A 1 97 ? -7.541 2.453 17.135 1.00 88.06 97 LEU A N 1
ATOM 776 C CA . LEU A 1 97 ? -7.136 3.371 18.203 1.00 88.06 97 LEU A CA 1
ATOM 777 C C . LEU A 1 97 ? -8.345 4.029 18.872 1.00 88.06 97 LEU A C 1
ATOM 779 O O . LEU A 1 97 ? -8.416 4.090 20.100 1.00 88.06 97 LEU A O 1
ATOM 783 N N . LEU A 1 98 ? -9.320 4.474 18.077 1.00 88.06 98 LEU A N 1
ATOM 784 C CA . LEU A 1 98 ? -10.555 5.060 18.590 1.00 88.06 98 LEU A CA 1
ATOM 785 C C . LEU A 1 98 ? -11.365 4.041 19.402 1.00 88.06 98 LEU A C 1
ATOM 787 O O . LEU A 1 98 ? -11.876 4.372 20.469 1.00 88.06 98 LEU A O 1
ATOM 791 N N . SER A 1 99 ? -11.449 2.795 18.932 1.00 88.44 99 SER A N 1
ATOM 792 C CA . SER A 1 99 ? -12.113 1.707 19.650 1.00 88.44 99 SER A CA 1
ATOM 793 C C . SER A 1 99 ? -11.402 1.371 20.963 1.00 88.44 99 SER A C 1
ATOM 795 O O . SER A 1 99 ? -12.065 1.250 21.992 1.00 88.44 99 SER A O 1
ATOM 797 N N . ALA A 1 100 ? -10.069 1.298 20.972 1.00 86.31 100 ALA A N 1
ATOM 798 C CA . ALA A 1 100 ? -9.294 1.073 22.191 1.00 86.31 100 ALA A CA 1
ATOM 799 C C . ALA A 1 100 ? -9.526 2.186 23.227 1.00 86.31 100 ALA A C 1
ATOM 801 O O . ALA A 1 100 ? -9.718 1.905 24.410 1.00 86.31 100 ALA A O 1
ATOM 802 N N . PHE A 1 101 ? -9.583 3.444 22.783 1.00 86.81 101 PHE A N 1
ATOM 803 C CA . PHE A 1 101 ? -9.911 4.571 23.655 1.00 86.81 101 PHE A CA 1
ATOM 804 C C . PHE A 1 101 ? -11.348 4.491 24.185 1.00 86.81 101 PHE A C 1
ATOM 806 O O . PHE A 1 101 ? -11.582 4.710 25.372 1.00 86.81 101 PHE A O 1
ATOM 813 N N . ALA A 1 102 ? -12.309 4.114 23.339 1.00 84.56 102 ALA A N 1
ATOM 814 C CA . ALA A 1 102 ? -13.697 3.925 23.748 1.00 84.56 102 ALA A CA 1
ATOM 815 C C . ALA A 1 102 ? -13.844 2.834 24.824 1.00 84.56 102 ALA A C 1
ATOM 817 O O . ALA A 1 102 ? -14.604 3.026 25.769 1.00 84.56 102 ALA A O 1
ATOM 818 N N . PHE A 1 103 ? -13.079 1.739 24.745 1.00 84.75 103 PHE A N 1
ATOM 819 C CA . PHE A 1 103 ? -13.018 0.721 25.805 1.00 84.75 103 PHE A CA 1
ATOM 820 C C . PHE A 1 103 ? -12.463 1.266 27.129 1.00 84.75 103 PHE A C 1
ATOM 822 O O . PHE A 1 103 ? -12.951 0.905 28.201 1.00 84.75 103 PHE A O 1
ATOM 829 N N . LEU A 1 104 ? -11.484 2.167 27.067 1.00 84.06 104 LEU A N 1
ATOM 830 C CA . LEU A 1 104 ? -10.895 2.810 28.244 1.00 84.06 104 LEU A CA 1
ATOM 831 C C . LEU A 1 104 ? -11.907 3.741 28.933 1.00 84.06 104 LEU A C 1
ATOM 833 O O . LEU A 1 104 ? -12.076 3.696 30.149 1.00 84.06 104 LEU A O 1
ATOM 837 N N . VAL A 1 105 ? -12.647 4.525 28.145 1.00 83.31 105 VAL A N 1
ATOM 838 C CA . VAL A 1 105 ? -13.749 5.372 28.633 1.00 83.31 105 VAL A CA 1
ATOM 839 C C . VAL A 1 105 ? -14.878 4.522 29.212 1.00 83.31 105 VAL A C 1
ATOM 841 O O . VAL A 1 105 ? -15.441 4.863 30.251 1.00 83.31 105 VAL A O 1
ATOM 844 N N . ILE A 1 106 ? -15.179 3.390 28.572 1.00 82.00 106 ILE A N 1
ATOM 845 C CA . ILE A 1 106 ? -16.171 2.431 29.044 1.00 82.00 106 ILE A CA 1
ATOM 846 C C . ILE A 1 106 ? -15.838 1.968 30.470 1.00 82.00 106 ILE A C 1
ATOM 848 O O . ILE A 1 106 ? -16.689 2.016 31.355 1.00 82.00 106 ILE A O 1
ATOM 852 N N . MET A 1 107 ? -14.589 1.586 30.718 1.00 82.31 107 MET A N 1
ATOM 853 C CA . MET A 1 107 ? -14.160 1.116 32.034 1.00 82.31 107 MET A CA 1
ATOM 854 C C . MET A 1 107 ? -14.340 2.174 33.140 1.00 82.31 107 MET A C 1
ATOM 856 O O . MET A 1 107 ? -14.474 1.824 34.310 1.00 82.31 107 MET A O 1
ATOM 860 N N . TRP A 1 108 ? -14.377 3.458 32.778 1.00 82.62 108 TRP A N 1
ATOM 861 C CA . TRP A 1 108 ? -14.524 4.572 33.715 1.00 82.62 108 TRP A CA 1
ATOM 862 C C . TRP A 1 108 ? -15.989 4.926 34.035 1.00 82.62 108 TRP A C 1
ATOM 864 O O . TRP A 1 108 ? -16.261 5.629 35.009 1.00 82.62 108 TRP A O 1
ATOM 874 N N . LEU A 1 109 ? -16.952 4.458 33.233 1.00 77.69 109 LEU A N 1
ATOM 875 C CA . LEU A 1 109 ? -18.374 4.777 33.392 1.00 77.69 109 LEU A CA 1
ATOM 876 C C . LEU A 1 109 ? -19.104 3.704 34.225 1.00 77.69 109 LEU A C 1
ATOM 878 O O . LEU A 1 109 ? -19.158 2.548 33.806 1.00 77.69 109 LEU A O 1
ATOM 882 N N . PRO A 1 110 ? -19.739 4.070 35.356 1.00 75.56 110 PRO A N 1
ATOM 883 C CA . PRO A 1 110 ? -20.357 3.115 36.281 1.00 75.56 110 PRO A CA 1
ATOM 884 C C . PRO A 1 110 ? -21.641 2.452 35.752 1.00 75.56 110 PRO A C 1
ATOM 886 O O . PRO A 1 110 ? -22.002 1.375 36.221 1.00 75.56 110 PRO A O 1
ATOM 889 N N . SER A 1 111 ? -22.335 3.052 34.776 1.00 77.94 111 SER A N 1
ATOM 890 C CA . SER A 1 111 ? -23.516 2.460 34.131 1.00 77.94 111 SER A CA 1
ATOM 891 C C . SER A 1 111 ? -23.391 2.508 32.612 1.00 77.94 111 SER A C 1
ATOM 893 O O . SER A 1 111 ? -23.424 3.582 32.006 1.00 77.94 111 SER A O 1
ATOM 895 N N . GLN A 1 112 ? -23.278 1.339 31.993 1.00 75.81 112 GLN A N 1
ATOM 896 C CA . GLN A 1 112 ? -23.052 1.214 30.560 1.00 75.81 112 GLN A CA 1
ATOM 897 C C . GLN A 1 112 ? -24.335 0.816 29.828 1.00 75.81 112 GLN A C 1
ATOM 899 O O . GLN A 1 112 ? -24.852 -0.275 30.078 1.00 75.81 112 GLN A O 1
ATOM 904 N N . PRO A 1 113 ? -24.854 1.628 28.891 1.00 82.44 113 PRO A N 1
ATOM 905 C CA . PRO A 1 113 ? -25.922 1.161 28.019 1.00 82.44 113 PRO A CA 1
ATOM 906 C C . PRO A 1 113 ? -25.376 0.065 27.091 1.00 82.44 113 PRO A C 1
ATOM 908 O O . PRO A 1 113 ? -24.365 0.275 26.421 1.00 82.44 113 PRO A O 1
ATOM 911 N N . MET A 1 114 ? -26.056 -1.090 27.006 1.00 82.81 114 MET A N 1
ATOM 912 C CA . MET A 1 114 ? -25.614 -2.228 26.172 1.00 82.81 114 MET A CA 1
ATOM 913 C C . MET A 1 114 ? -25.319 -1.828 24.721 1.00 82.81 114 MET A C 1
ATOM 915 O O . MET A 1 114 ? -24.401 -2.359 24.103 1.00 82.81 114 MET A O 1
ATOM 919 N N . VAL A 1 115 ? -26.069 -0.857 24.190 1.00 85.12 115 VAL A N 1
ATOM 920 C CA . VAL A 1 115 ? -25.892 -0.333 22.829 1.00 85.12 115 VAL A CA 1
ATOM 921 C C . VAL A 1 115 ? -24.472 0.190 22.607 1.00 85.12 115 VAL A C 1
ATOM 923 O O . VAL A 1 115 ? -23.902 -0.065 21.555 1.00 85.12 115 VAL A O 1
ATOM 926 N N . LEU A 1 116 ? -23.876 0.868 23.591 1.00 83.69 116 LEU A N 1
ATOM 927 C CA . LEU A 1 116 ? -22.537 1.451 23.471 1.00 83.69 116 LEU A CA 1
ATOM 928 C C . LEU A 1 116 ? -21.463 0.356 23.399 1.00 83.69 116 LEU A C 1
ATOM 930 O O . LEU A 1 116 ? -20.549 0.430 22.583 1.00 83.69 116 LEU A O 1
ATOM 934 N N . VAL A 1 117 ? -21.612 -0.712 24.183 1.00 84.25 117 VAL A N 1
ATOM 935 C CA . VAL A 1 117 ? -20.697 -1.863 24.122 1.00 84.25 117 VAL A CA 1
ATOM 936 C C . VAL A 1 117 ? -20.801 -2.563 22.766 1.00 84.25 117 VAL A C 1
ATOM 938 O O . VAL A 1 117 ? -19.784 -2.868 22.144 1.00 84.25 117 VAL A O 1
ATOM 941 N N . ILE A 1 118 ? -22.024 -2.772 22.271 1.00 86.50 118 ILE A N 1
ATOM 942 C CA . ILE A 1 118 ? -22.268 -3.419 20.977 1.00 86.50 118 ILE A CA 1
ATOM 943 C C . ILE A 1 118 ? -21.691 -2.579 19.829 1.00 86.50 118 ILE A C 1
ATOM 945 O O . ILE A 1 118 ? -21.024 -3.128 18.952 1.00 86.50 118 ILE A O 1
ATOM 949 N N . THR A 1 119 ? -21.890 -1.258 19.829 1.00 87.06 119 THR A N 1
ATOM 950 C CA . THR A 1 119 ? -21.368 -0.389 18.762 1.00 87.06 119 THR A CA 1
ATOM 951 C C . THR A 1 119 ? -19.843 -0.370 18.739 1.00 87.06 119 THR A C 1
ATOM 953 O O . THR A 1 119 ? -19.255 -0.499 17.665 1.00 87.06 119 THR A O 1
ATOM 956 N N . VAL A 1 120 ? -19.188 -0.281 19.901 1.00 87.19 120 VAL A N 1
ATOM 957 C CA . VAL A 1 120 ? -17.721 -0.326 19.995 1.00 87.19 120 VAL A CA 1
ATOM 958 C C . VAL A 1 120 ? -17.183 -1.688 19.548 1.00 87.19 120 VAL A C 1
ATOM 960 O O . VAL A 1 120 ? -16.201 -1.730 18.807 1.00 87.19 120 VAL A O 1
ATOM 963 N N . ALA A 1 121 ? -17.838 -2.792 19.916 1.00 86.94 121 ALA A N 1
ATOM 964 C CA . ALA A 1 121 ? -17.442 -4.135 19.492 1.00 86.94 121 ALA A CA 1
ATOM 965 C C . ALA A 1 121 ? -17.559 -4.338 17.969 1.00 86.94 121 ALA A C 1
ATOM 967 O O . ALA A 1 121 ? -16.656 -4.903 17.349 1.00 86.94 121 ALA A O 1
ATOM 968 N N . VAL A 1 122 ? -18.631 -3.841 17.341 1.00 89.06 122 VAL A N 1
ATOM 969 C CA . VAL A 1 122 ? -18.804 -3.903 15.878 1.00 89.06 122 VAL A CA 1
ATOM 970 C C . VAL A 1 122 ? -17.746 -3.058 15.163 1.00 89.06 122 VAL A C 1
ATOM 972 O O . VAL A 1 122 ? -17.137 -3.527 14.200 1.00 89.06 122 VAL A O 1
ATOM 975 N N . LEU A 1 123 ? -17.472 -1.842 15.648 1.00 86.44 123 LEU A N 1
ATOM 976 C CA . LEU A 1 123 ? -16.420 -0.981 15.095 1.00 86.44 123 LEU A CA 1
ATOM 977 C C . LEU A 1 123 ? -15.033 -1.619 15.222 1.00 86.44 123 LEU A C 1
ATOM 979 O O . LEU A 1 123 ? -14.248 -1.572 14.275 1.00 86.44 123 LEU A O 1
ATOM 983 N N . PHE A 1 124 ? -14.751 -2.267 16.354 1.00 87.94 124 PHE A N 1
ATOM 984 C CA . PHE A 1 124 ? -13.513 -3.011 16.560 1.00 87.94 124 PHE A CA 1
ATOM 985 C C . PHE A 1 124 ? -13.361 -4.149 15.545 1.00 87.94 124 PHE A C 1
ATOM 987 O O . PHE A 1 124 ? -12.326 -4.252 14.886 1.00 87.94 124 PHE A O 1
ATOM 994 N N . ALA A 1 125 ? -14.405 -4.965 15.361 1.00 86.56 125 ALA A N 1
ATOM 995 C CA . ALA A 1 125 ? -14.389 -6.072 14.409 1.00 86.56 125 ALA A CA 1
ATOM 996 C C . ALA A 1 125 ? -14.134 -5.587 12.972 1.00 86.56 125 ALA A C 1
ATOM 998 O O . ALA A 1 125 ? -13.282 -6.141 12.279 1.00 86.56 125 ALA A O 1
ATOM 999 N N . LEU A 1 126 ? -14.806 -4.514 12.540 1.00 85.88 126 LEU A N 1
ATOM 1000 C CA . LEU A 1 126 ? -14.578 -3.900 11.225 1.00 85.88 126 LEU A CA 1
ATOM 1001 C C . LEU A 1 126 ? -13.148 -3.355 11.078 1.00 85.88 126 LEU A C 1
ATOM 1003 O O . LEU A 1 126 ? -12.526 -3.530 10.028 1.00 85.88 126 LEU A O 1
ATOM 1007 N N . GLY A 1 127 ? -12.600 -2.753 12.138 1.00 85.31 127 GLY A N 1
ATOM 1008 C CA . GLY A 1 127 ? -11.210 -2.303 12.188 1.00 85.31 127 GLY A CA 1
ATOM 1009 C C . GLY A 1 127 ? -10.220 -3.447 11.954 1.00 85.31 127 GLY A C 1
ATOM 1010 O O . GLY A 1 127 ? -9.339 -3.326 11.099 1.00 85.31 127 GLY A O 1
ATOM 1011 N N . VAL A 1 128 ? -10.414 -4.578 12.644 1.00 84.50 128 VAL A N 1
ATOM 1012 C CA . VAL A 1 128 ? -9.594 -5.793 12.486 1.00 84.50 128 VAL A CA 1
ATOM 1013 C C . VAL A 1 128 ? -9.745 -6.392 11.086 1.00 84.50 128 VAL A C 1
ATOM 1015 O O . VAL A 1 128 ? -8.743 -6.745 10.466 1.00 84.50 128 VAL A O 1
ATOM 1018 N N . PHE A 1 129 ? -10.961 -6.461 10.537 1.00 82.94 129 PHE A N 1
ATOM 1019 C CA . PHE A 1 129 ? -11.175 -6.944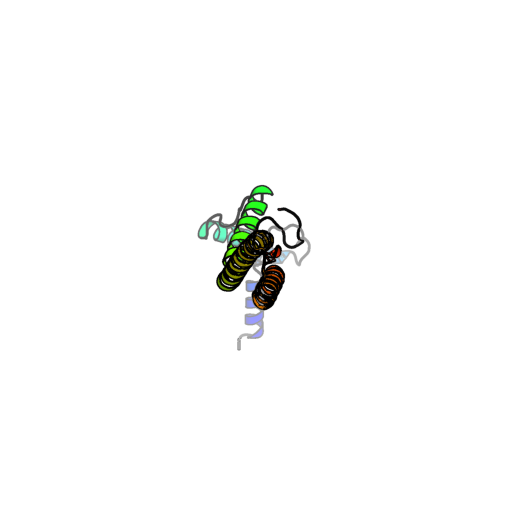 9.167 1.00 82.94 129 PHE A CA 1
ATOM 1020 C C . PHE A 1 129 ? -10.430 -6.103 8.124 1.00 82.94 129 PHE A C 1
ATOM 1022 O O . PHE A 1 129 ? -9.862 -6.655 7.181 1.00 82.94 129 PHE A O 1
ATOM 1029 N N . GLY A 1 130 ? -10.362 -4.783 8.297 1.00 79.31 130 GLY A N 1
ATOM 1030 C CA . GLY A 1 130 ? -9.616 -3.933 7.370 1.00 79.31 130 GLY A CA 1
ATOM 1031 C C . GLY A 1 130 ? -8.089 -4.099 7.446 1.00 79.31 130 GLY A C 1
ATOM 1032 O O . GLY A 1 130 ? -7.411 -3.838 6.451 1.00 79.31 130 GLY A O 1
ATOM 1033 N N . LEU A 1 131 ? -7.526 -4.640 8.540 1.00 79.56 131 LEU A N 1
ATOM 1034 C CA . LEU A 1 131 ? -6.098 -5.007 8.587 1.00 79.56 131 LEU A CA 1
ATOM 1035 C C . LEU A 1 131 ? -5.753 -6.116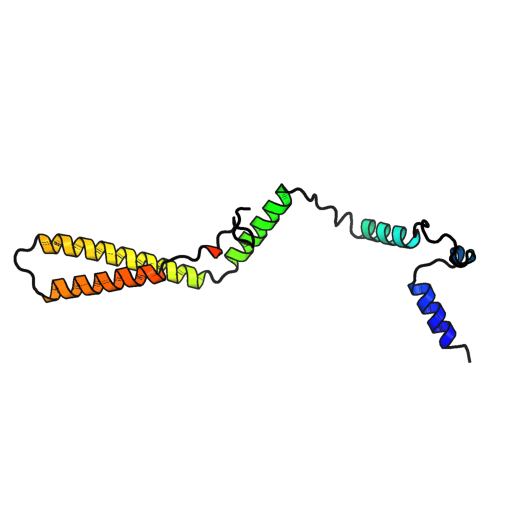 7.586 1.00 79.56 131 LEU A C 1
ATOM 1037 O O . LEU A 1 131 ? -4.685 -6.068 6.975 1.00 79.56 131 LEU A O 1
ATOM 1041 N N . PHE A 1 132 ? -6.657 -7.074 7.357 1.00 75.38 132 PHE A N 1
ATOM 1042 C CA . PHE A 1 132 ? -6.437 -8.138 6.369 1.00 75.38 132 PHE A CA 1
ATOM 1043 C C . PHE A 1 132 ? -6.292 -7.587 4.947 1.00 75.38 132 PHE A C 1
ATOM 1045 O O . PHE A 1 132 ? -5.475 -8.082 4.174 1.00 75.38 132 PHE A O 1
ATOM 1052 N N . PHE A 1 133 ? -7.019 -6.518 4.618 1.00 70.44 133 PHE A N 1
ATOM 1053 C CA . PHE A 1 133 ? -6.879 -5.823 3.336 1.00 70.44 133 PHE A CA 1
ATOM 1054 C C . PHE A 1 133 ? -5.643 -4.912 3.263 1.00 70.44 133 PHE A C 1
ATOM 1056 O O . PHE A 1 133 ? -5.196 -4.570 2.165 1.00 70.44 133 PHE A O 1
ATOM 1063 N N . SER A 1 134 ? -5.072 -4.540 4.413 1.00 66.50 134 SER A N 1
ATOM 1064 C CA . SER A 1 134 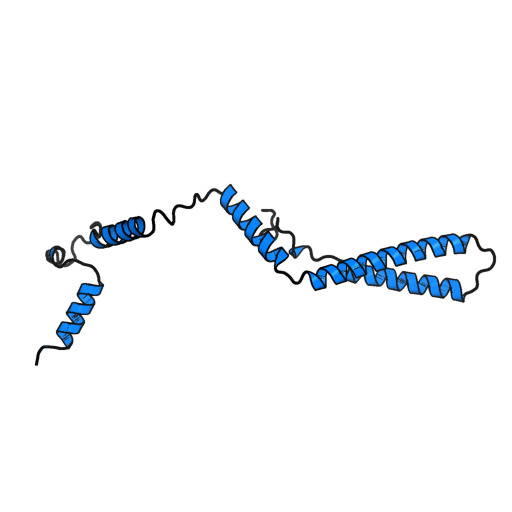? -3.909 -3.655 4.517 1.00 66.50 134 SER A CA 1
ATOM 1065 C C . SER A 1 134 ? -2.562 -4.363 4.335 1.00 66.50 134 SER A C 1
ATOM 1067 O O . SER A 1 134 ? -1.546 -3.669 4.225 1.00 66.50 134 SER A O 1
ATOM 1069 N N . PHE A 1 135 ? -2.503 -5.702 4.305 1.00 61.59 135 PHE A N 1
ATOM 1070 C CA . PHE A 1 135 ? -1.243 -6.408 4.054 1.00 61.59 135 PHE A CA 1
ATOM 1071 C C . PHE A 1 135 ? -0.701 -6.045 2.663 1.00 61.59 135 PHE A C 1
ATOM 1073 O O . PHE A 1 135 ? -1.212 -6.450 1.617 1.00 61.59 135 PHE A O 1
ATOM 1080 N N . SER A 1 136 ? 0.339 -5.210 2.673 1.00 57.22 136 SER A N 1
ATOM 1081 C CA . SER A 1 136 ? 1.032 -4.720 1.487 1.00 57.22 136 SER A CA 1
ATOM 1082 C C . SER A 1 136 ? 1.763 -5.863 0.784 1.00 57.22 136 SER A C 1
ATOM 1084 O O . SER A 1 136 ? 2.389 -6.709 1.421 1.00 57.22 136 SER A O 1
ATOM 1086 N N . ASN A 1 137 ? 1.698 -5.883 -0.546 1.00 61.47 137 ASN A N 1
ATOM 1087 C CA . ASN A 1 137 ? 2.329 -6.914 -1.360 1.00 61.47 137 ASN A CA 1
ATOM 1088 C C . ASN A 1 137 ? 3.858 -6.717 -1.371 1.00 61.47 137 ASN A C 1
ATOM 1090 O O . ASN A 1 137 ? 4.360 -5.745 -1.934 1.00 61.47 137 ASN A O 1
ATOM 1094 N N . SER A 1 138 ? 4.606 -7.649 -0.777 1.00 57.38 138 SER A N 1
ATOM 1095 C CA . SER A 1 138 ? 6.078 -7.618 -0.705 1.00 57.38 138 SER A CA 1
ATOM 1096 C C . SER A 1 138 ? 6.769 -7.765 -2.070 1.00 57.38 138 SER A C 1
ATOM 1098 O O . SER A 1 138 ? 7.952 -7.452 -2.198 1.00 57.38 138 SER A O 1
ATOM 1100 N N . LYS A 1 139 ? 6.028 -8.164 -3.117 1.00 58.53 139 LYS A N 1
ATOM 1101 C CA . LYS A 1 139 ? 6.527 -8.329 -4.495 1.00 58.53 139 LYS A CA 1
ATOM 1102 C C . LYS A 1 139 ? 6.979 -7.043 -5.195 1.00 58.53 139 LYS A C 1
ATOM 1104 O O . LYS A 1 139 ? 7.539 -7.127 -6.281 1.00 58.53 139 LYS A O 1
ATOM 1109 N N . GLN A 1 140 ? 6.735 -5.865 -4.621 1.00 62.81 140 GLN A N 1
ATOM 1110 C CA . GLN A 1 140 ? 7.158 -4.588 -5.211 1.00 62.81 140 GLN A CA 1
ATOM 1111 C C . GLN A 1 140 ? 8.513 -4.085 -4.702 1.00 62.81 140 GLN A C 1
ATOM 1113 O O . GLN A 1 140 ? 8.902 -2.969 -5.037 1.00 62.81 140 GLN A O 1
ATOM 1118 N N . ASN A 1 141 ? 9.238 -4.863 -3.893 1.00 71.75 141 ASN A N 1
ATOM 1119 C CA . ASN A 1 141 ? 10.545 -4.433 -3.412 1.00 71.75 141 ASN A CA 1
ATOM 1120 C C . ASN A 1 141 ? 11.551 -4.377 -4.583 1.00 71.75 141 ASN A C 1
ATOM 1122 O O . ASN A 1 141 ? 11.883 -5.423 -5.141 1.00 71.75 141 ASN A O 1
ATOM 1126 N N . PRO A 1 142 ? 12.074 -3.191 -4.948 1.00 72.81 142 PRO A N 1
ATOM 1127 C CA . PRO A 1 142 ? 12.982 -3.051 -6.086 1.00 72.81 142 PRO A CA 1
ATOM 1128 C C . PRO A 1 142 ? 14.340 -3.730 -5.861 1.00 72.81 142 PRO A C 1
ATOM 1130 O O . PRO A 1 142 ? 15.068 -3.955 -6.824 1.00 72.81 142 PRO A O 1
ATOM 1133 N N . ARG A 1 143 ? 14.669 -4.058 -4.604 1.00 75.50 143 ARG A N 1
ATOM 1134 C CA . ARG A 1 143 ? 15.911 -4.730 -4.202 1.00 75.50 143 ARG A CA 1
ATOM 1135 C C . ARG A 1 143 ? 15.854 -6.256 -4.295 1.00 75.50 143 ARG A C 1
ATOM 1137 O O . ARG A 1 143 ? 16.803 -6.906 -3.877 1.00 75.50 143 ARG A O 1
ATOM 1144 N N . LEU A 1 144 ? 14.750 -6.825 -4.778 1.00 76.75 144 LEU A N 1
ATOM 1145 C CA . LEU A 1 144 ? 14.628 -8.263 -5.008 1.00 76.75 144 LEU A CA 1
ATOM 1146 C C . LEU A 1 144 ? 14.826 -8.574 -6.495 1.00 76.75 144 LEU A C 1
ATOM 1148 O O . LEU A 1 144 ? 14.328 -7.852 -7.365 1.00 76.75 144 LEU A O 1
ATOM 1152 N N . ASP A 1 145 ? 15.552 -9.648 -6.780 1.00 73.06 145 ASP A N 1
ATOM 1153 C CA . ASP A 1 145 ? 15.666 -10.232 -8.108 1.00 73.06 145 ASP A CA 1
ATOM 1154 C C . ASP A 1 145 ? 14.359 -10.953 -8.512 1.00 73.06 145 ASP A C 1
ATOM 1156 O O . ASP A 1 145 ? 13.361 -10.987 -7.785 1.00 73.06 145 ASP A O 1
ATOM 1160 N N . GLN A 1 146 ? 14.351 -11.548 -9.705 1.00 71.81 146 GLN A N 1
ATOM 1161 C CA . GLN A 1 146 ? 13.185 -12.271 -10.233 1.00 71.81 146 GLN A CA 1
ATOM 1162 C C . GLN A 1 146 ? 12.851 -13.553 -9.449 1.00 71.81 146 GLN A C 1
ATOM 1164 O O . GLN A 1 146 ? 11.747 -14.083 -9.586 1.00 71.81 146 GLN A O 1
ATOM 1169 N N . HIS A 1 147 ? 13.785 -14.039 -8.633 1.00 75.31 147 HIS A N 1
ATOM 1170 C CA . HIS A 1 147 ? 13.685 -15.261 -7.844 1.00 75.31 147 HIS A CA 1
ATOM 1171 C C . HIS A 1 147 ? 13.411 -14.987 -6.353 1.00 75.31 147 HIS A C 1
ATOM 1173 O O . HIS A 1 147 ? 13.206 -15.931 -5.594 1.00 75.31 147 HIS A O 1
ATOM 1179 N N . GLY A 1 148 ? 13.323 -13.718 -5.935 1.00 70.00 148 GLY A N 1
ATOM 1180 C CA . GLY A 1 148 ? 13.096 -13.318 -4.544 1.00 70.00 148 GLY A CA 1
ATOM 1181 C C . GLY A 1 148 ? 14.368 -13.243 -3.691 1.00 70.00 148 GLY A C 1
ATOM 1182 O O . GLY A 1 148 ? 14.269 -13.157 -2.468 1.00 70.00 148 GLY A O 1
ATOM 1183 N N . THR A 1 149 ? 15.543 -13.251 -4.315 1.00 73.38 149 THR A N 1
ATOM 1184 C CA . THR A 1 149 ? 16.856 -13.040 -3.694 1.00 73.38 149 THR A CA 1
ATOM 1185 C C . THR A 1 149 ? 17.184 -11.550 -3.669 1.00 73.38 149 THR A C 1
ATOM 1187 O O . THR A 1 149 ? 16.758 -10.799 -4.544 1.00 73.38 149 THR A O 1
ATOM 1190 N N . ALA A 1 150 ? 17.936 -11.092 -2.669 1.00 75.31 150 ALA A N 1
ATOM 1191 C CA . ALA A 1 150 ? 18.435 -9.720 -2.660 1.00 75.31 150 ALA A CA 1
ATOM 1192 C C . ALA A 1 150 ? 19.432 -9.495 -3.816 1.00 75.31 150 ALA A C 1
ATOM 1194 O O . ALA A 1 150 ? 20.292 -10.343 -4.050 1.00 75.31 150 ALA A O 1
ATOM 1195 N N . LEU A 1 151 ? 19.276 -8.365 -4.514 1.00 66.50 151 LEU A N 1
ATOM 1196 C CA . LEU A 1 151 ? 20.174 -7.866 -5.564 1.00 66.50 151 LEU A CA 1
ATOM 1197 C C . LEU A 1 151 ? 21.495 -7.333 -5.012 1.00 66.50 151 LEU A C 1
ATOM 1199 O O . LEU A 1 151 ? 21.457 -6.661 -3.955 1.00 66.50 151 LEU A O 1
#

Sequence (151 aa):
MANRKERRAKARQNRRGIPSQYDQTNGRGRGGMIDEYNLQEHSRRLQENGVDGWKPSSSVTEQEEQLTRNIKRAKAGDDTWNTVRKVIGVCSWAVLLLSAFAFLVIMWLPSQPMVLVITVAVLFALGVFGLFFSFSNSKQNPRLDQHGTAL

Organism: NCBI:txid698955

Secondary structure (DSSP, 8-state):
---HHHHHHHHHHHTTT--GGGGGGTTTTTTS---HHHHHHHHHHHHHS-STT-----HHHHHHHHHHHHHHHHHTS-HHHHHHHHHHHHHHHHHHHHHHHHHHHHHH-SS--HHHHHHHHHHHHHHHHHHHHH---GGG-TTB-TTS-B-